Protein AF-A0A9E4V515-F1 (afdb_monomer)

Solvent-accessible surface area (backbone atoms only — not comparable to full-atom values): 7462 Å² total; per-residue (Å²): 113,72,66,50,52,76,71,51,56,62,68,95,37,68,67,59,56,49,51,56,49,46,57,47,31,46,36,48,41,35,32,52,43,21,51,33,40,77,73,71,65,52,48,60,69,57,38,18,48,48,28,29,75,64,35,71,38,58,67,71,65,15,39,52,56,26,57,45,36,78,79,39,61,68,58,19,46,66,40,54,51,49,49,30,52,54,46,51,52,50,54,46,38,63,75,43,48,93,73,50,48,74,65,59,53,49,54,59,60,54,73,68,64,84,66,65,69,71,64,47,38,67,74,73,34,96,78,47,76,92,62,60,111

Radius of gyration: 17.46 Å; Cα contacts (8 Å, |Δi|>4): 119; chains: 1; bounding box: 44×22×43 Å

Foldseek 3Di:
DVVCVVVVNCPVPVVVVVVVVLVVQLLVLLLVLLCCVVPVVDDLVNSLVSCCVRSVDDSVVSSVSSVCSNPCSVSNCVVVVVVLLVVLLVQLCVQCPPNDDPVVSVVLVPVVPDDDSLVVQVVRDPCSDDDSD

Mean predicted aligned error: 3.04 Å

Structure (mmCIF, N/CA/C/O backbone):
data_AF-A0A9E4V515-F1
#
_entry.id   AF-A0A9E4V515-F1
#
loop_
_atom_site.group_PDB
_atom_site.id
_atom_site.type_symbol
_atom_site.label_atom_id
_atom_site.label_alt_id
_atom_site.label_comp_id
_atom_site.label_asym_id
_atom_site.label_entity_id
_atom_site.label_seq_id
_atom_site.pdbx_PDB_ins_code
_atom_site.Cartn_x
_atom_site.Cartn_y
_atom_site.Cartn_z
_atom_site.occupancy
_atom_site.B_iso_or_equiv
_atom_site.auth_seq_id
_atom_site.auth_comp_id
_atom_site.auth_asym_id
_atom_site.auth_atom_id
_atom_site.pdbx_PDB_model_num
ATOM 1 N N . GLU A 1 1 ? 0.792 -4.630 8.228 1.00 93.75 1 GLU A N 1
ATOM 2 C CA . GLU A 1 1 ? 2.042 -3.908 8.564 1.00 93.75 1 GLU A CA 1
ATOM 3 C C . GLU A 1 1 ? 1.790 -2.584 9.269 1.00 93.75 1 GLU A C 1
ATOM 5 O O . GLU A 1 1 ? 1.996 -2.545 10.468 1.00 93.75 1 GLU A O 1
ATOM 10 N N . GLN A 1 2 ? 1.302 -1.539 8.585 1.00 95.69 2 GLN A N 1
ATOM 11 C CA . GLN A 1 2 ? 1.184 -0.187 9.163 1.00 95.69 2 GLN A CA 1
ATOM 12 C C . GLN A 1 2 ? 0.447 -0.138 10.515 1.00 95.69 2 GLN A C 1
ATOM 14 O O . GLN A 1 2 ? 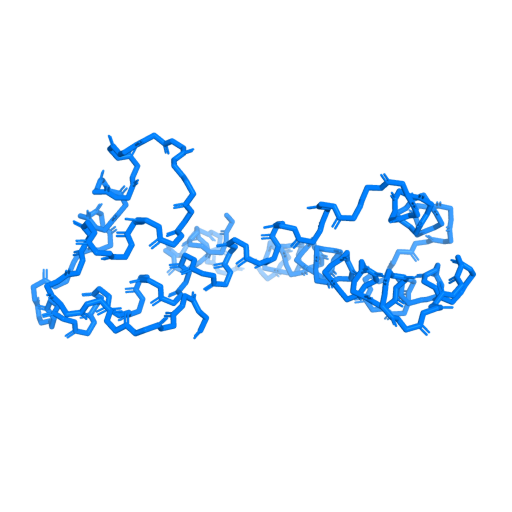0.955 0.471 11.448 1.00 95.69 2 GLN A O 1
ATOM 19 N N . MET A 1 3 ? -0.692 -0.833 10.649 1.00 96.56 3 MET A N 1
ATOM 20 C CA . MET A 1 3 ? -1.449 -0.886 11.909 1.00 96.56 3 MET A CA 1
ATOM 21 C C . MET A 1 3 ? -0.599 -1.364 13.094 1.00 96.56 3 MET A C 1
ATOM 23 O O . MET A 1 3 ? -0.710 -0.797 14.171 1.00 96.56 3 MET A O 1
ATOM 27 N N . MET A 1 4 ? 0.299 -2.336 12.894 1.00 96.50 4 MET A N 1
ATOM 28 C CA . MET A 1 4 ? 1.148 -2.844 13.977 1.00 96.50 4 MET A CA 1
ATOM 29 C C . MET A 1 4 ? 1.993 -1.715 14.576 1.00 96.50 4 MET A C 1
ATOM 31 O O . MET A 1 4 ? 2.024 -1.543 15.795 1.00 96.50 4 MET A O 1
ATOM 35 N N . LEU A 1 5 ? 2.620 -0.908 13.714 1.00 94.81 5 LEU A N 1
ATOM 36 C CA . LEU A 1 5 ? 3.429 0.237 14.133 1.00 94.81 5 LEU A CA 1
ATOM 37 C C . LEU A 1 5 ? 2.573 1.319 14.808 1.00 94.81 5 LEU A C 1
ATOM 39 O O . LEU A 1 5 ? 2.983 1.875 15.823 1.00 94.81 5 LEU A O 1
ATOM 43 N N . GLU A 1 6 ? 1.362 1.576 14.297 1.00 94.06 6 GLU A N 1
ATOM 44 C CA . GLU A 1 6 ? 0.396 2.499 14.920 1.00 94.06 6 GLU A CA 1
ATOM 45 C C . GLU A 1 6 ? -0.019 2.035 16.329 1.00 94.06 6 GLU A C 1
ATOM 47 O O . GLU A 1 6 ? -0.243 2.859 17.212 1.00 94.06 6 GLU A O 1
ATOM 52 N N . THR A 1 7 ? -0.065 0.721 16.568 1.00 94.38 7 THR A N 1
ATOM 53 C CA . THR A 1 7 ? -0.344 0.115 17.881 1.00 94.38 7 THR A CA 1
ATOM 54 C C . THR A 1 7 ? 0.909 -0.092 18.737 1.00 94.38 7 THR A C 1
ATOM 56 O O . THR A 1 7 ? 0.910 -0.941 19.626 1.00 94.38 7 THR A O 1
ATOM 59 N N . LYS A 1 8 ? 1.978 0.677 18.484 1.00 93.44 8 LYS A N 1
ATOM 60 C CA . LYS A 1 8 ? 3.241 0.670 19.249 1.00 93.44 8 LYS A CA 1
ATOM 61 C C . LYS A 1 8 ? 4.055 -0.624 19.163 1.00 93.44 8 LYS A C 1
ATOM 63 O O . LYS A 1 8 ? 5.000 -0.817 19.930 1.00 93.44 8 LYS A O 1
ATOM 68 N N . TYR A 1 9 ? 3.753 -1.508 18.213 1.00 95.19 9 TYR A N 1
ATOM 69 C CA . TYR A 1 9 ? 4.632 -2.640 17.943 1.00 95.19 9 TYR A CA 1
ATOM 70 C C . TYR A 1 9 ? 5.991 -2.119 17.458 1.00 95.19 9 TYR A C 1
ATOM 72 O O . TYR A 1 9 ? 6.072 -1.441 16.435 1.00 95.19 9 TYR A O 1
ATOM 80 N N . GLY A 1 10 ? 7.055 -2.421 18.205 1.00 91.31 10 GLY A N 1
ATOM 81 C CA . GLY A 1 10 ? 8.396 -1.897 17.934 1.00 91.31 10 GLY A CA 1
ATOM 82 C C . GLY A 1 10 ? 8.595 -0.424 18.309 1.00 91.31 10 GLY A C 1
ATOM 83 O O . GLY A 1 10 ? 9.461 0.233 17.731 1.00 91.31 10 GLY A O 1
ATOM 84 N N . GLU A 1 11 ? 7.825 0.105 19.268 1.00 94.50 11 GLU A N 1
ATOM 85 C CA . GLU A 1 11 ? 8.080 1.420 19.877 1.00 94.50 11 GLU A CA 1
ATOM 86 C C . GLU A 1 11 ? 9.551 1.521 20.332 1.00 94.50 11 GLU A C 1
ATOM 88 O O . GLU A 1 11 ? 10.108 0.593 20.920 1.00 94.50 11 GLU A O 1
ATOM 93 N N . GLY A 1 12 ? 10.218 2.623 19.975 1.00 94.50 12 GLY A N 1
ATOM 94 C CA . GLY A 1 12 ? 11.652 2.818 20.222 1.00 94.50 12 GLY A CA 1
ATOM 95 C C . GLY A 1 12 ? 12.605 2.089 19.258 1.00 94.50 12 GLY A C 1
ATOM 96 O O . GLY A 1 12 ? 13.817 2.210 19.416 1.00 94.50 12 GLY A O 1
ATOM 97 N N . GLN A 1 13 ? 12.106 1.370 18.243 1.00 95.88 13 GLN A N 1
ATOM 98 C CA . GLN A 1 13 ? 12.931 0.648 17.262 1.00 95.88 13 GLN A CA 1
ATOM 99 C C . GLN A 1 13 ? 12.869 1.304 15.868 1.00 95.88 13 GLN A C 1
ATOM 101 O O . GLN A 1 13 ? 12.161 0.820 14.981 1.00 95.88 13 GLN A O 1
ATOM 106 N N . PRO 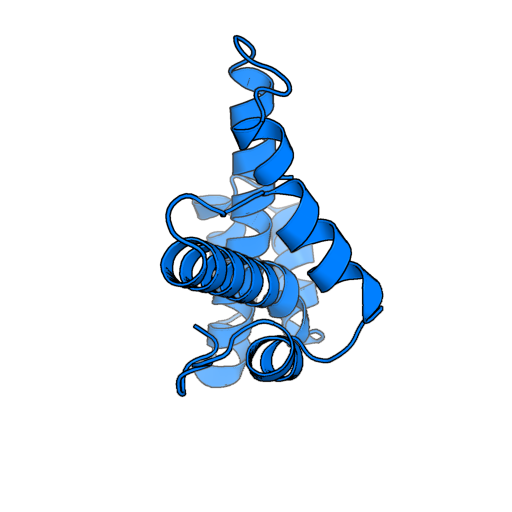A 1 14 ? 13.644 2.376 15.604 1.00 95.12 14 PRO A N 1
ATOM 107 C CA . PRO A 1 14 ? 13.591 3.100 14.328 1.00 95.12 14 PRO A CA 1
ATOM 108 C C . PRO A 1 14 ? 13.948 2.226 13.117 1.00 95.12 14 PRO A C 1
ATOM 110 O O . PRO A 1 14 ? 13.448 2.461 12.021 1.00 95.12 14 PRO A O 1
ATOM 113 N N . LYS A 1 15 ? 14.762 1.179 13.312 1.00 96.56 15 LYS A N 1
ATOM 114 C CA . LYS A 1 15 ? 15.088 0.209 12.256 1.00 96.56 15 LYS A CA 1
ATOM 115 C C . LYS A 1 15 ? 13.850 -0.532 11.752 1.00 96.56 15 LYS A C 1
ATOM 117 O O . LYS A 1 15 ? 13.743 -0.757 10.555 1.00 96.56 15 LYS A O 1
ATOM 122 N N . LEU A 1 16 ? 12.906 -0.875 12.633 1.00 96.00 16 LEU A N 1
ATOM 123 C CA . LEU A 1 16 ? 11.685 -1.573 12.229 1.00 96.00 16 LEU A CA 1
ATOM 124 C C . LEU A 1 16 ? 10.783 -0.669 11.382 1.00 96.00 16 LEU A C 1
ATOM 126 O O . LEU A 1 16 ? 10.272 -1.108 10.353 1.00 96.00 16 LEU A O 1
ATOM 130 N N . LEU A 1 17 ? 10.631 0.597 11.788 1.00 95.06 17 LEU A N 1
ATOM 131 C CA . LEU A 1 17 ? 9.914 1.601 11.002 1.00 95.06 17 LEU A CA 1
ATOM 132 C C . LEU A 1 17 ? 10.564 1.776 9.627 1.00 95.06 17 LEU A C 1
ATOM 134 O O . LEU A 1 17 ? 9.873 1.705 8.615 1.00 95.06 17 LEU A O 1
ATOM 138 N N . LEU A 1 18 ? 11.889 1.946 9.584 1.00 96.19 18 LEU A N 1
ATOM 139 C CA . LEU A 1 18 ? 12.628 2.099 8.333 1.00 96.19 18 LEU A CA 1
ATOM 140 C C . LEU A 1 18 ? 12.411 0.903 7.396 1.00 96.19 18 LEU A C 1
ATOM 142 O O . LEU A 1 18 ? 12.072 1.103 6.234 1.00 96.19 18 LEU A O 1
ATOM 146 N N . THR A 1 19 ? 12.536 -0.327 7.898 1.00 96.25 19 THR A N 1
ATOM 147 C CA . THR A 1 19 ? 12.298 -1.537 7.098 1.00 96.25 19 THR A CA 1
ATOM 148 C C . THR A 1 19 ? 10.867 -1.591 6.566 1.00 96.25 19 THR A C 1
ATOM 150 O O . THR A 1 19 ? 10.659 -1.851 5.384 1.00 96.25 19 THR A O 1
ATOM 153 N N . GLN A 1 20 ? 9.865 -1.298 7.401 1.00 96.94 20 GLN A N 1
ATOM 154 C CA . GLN A 1 20 ? 8.467 -1.291 6.964 1.00 96.94 20 GLN A CA 1
ATOM 155 C C . GLN A 1 20 ? 8.218 -0.250 5.860 1.00 96.94 20 GLN A C 1
ATOM 157 O O . GLN A 1 20 ? 7.483 -0.530 4.907 1.00 96.94 20 GLN A O 1
ATOM 162 N N . LEU A 1 21 ? 8.829 0.934 5.973 1.00 96.81 21 LEU A N 1
ATOM 163 C CA . LEU A 1 21 ? 8.727 1.996 4.972 1.00 96.81 21 LEU A CA 1
ATOM 164 C C . LEU A 1 21 ? 9.426 1.618 3.661 1.00 96.81 21 LEU A C 1
ATOM 166 O O . LEU A 1 21 ? 8.830 1.813 2.603 1.00 96.81 21 LEU A O 1
ATOM 170 N N . LEU A 1 22 ? 10.622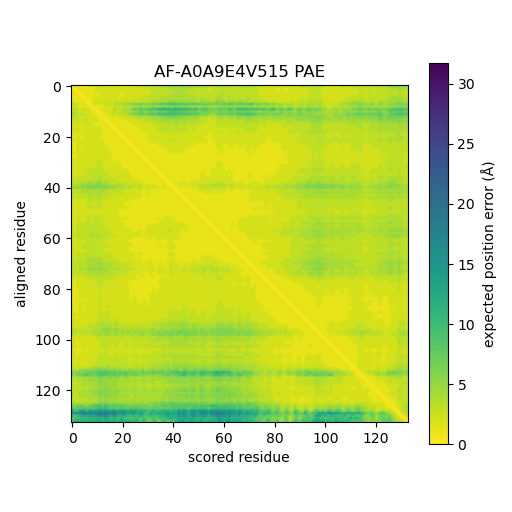 1.021 3.714 1.00 97.38 22 LEU A N 1
ATOM 171 C CA .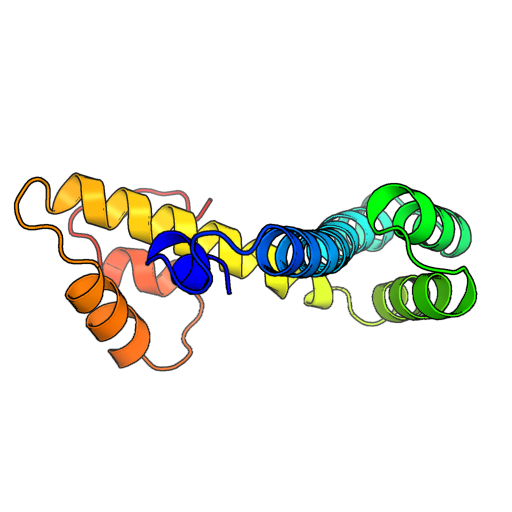 LEU A 1 22 ? 11.325 0.519 2.525 1.00 97.38 22 LEU A CA 1
ATOM 172 C C . LEU A 1 22 ? 10.472 -0.495 1.758 1.00 97.38 22 LEU A C 1
ATOM 174 O O . LEU A 1 22 ? 10.252 -0.346 0.558 1.00 97.38 22 LEU A O 1
ATOM 178 N N . GLU A 1 23 ? 9.878 -1.459 2.459 1.00 97.44 23 GLU A N 1
ATOM 179 C CA . GLU A 1 23 ? 8.962 -2.411 1.831 1.00 97.44 23 GLU A CA 1
ATOM 180 C C . GLU A 1 23 ? 7.732 -1.701 1.237 1.00 97.44 23 GLU A C 1
ATOM 182 O O . GLU A 1 23 ? 7.171 -2.119 0.222 1.00 97.44 23 GLU A O 1
ATOM 187 N N . ALA A 1 24 ? 7.223 -0.647 1.891 1.00 98.12 24 ALA A N 1
ATOM 188 C CA . ALA A 1 24 ? 6.060 0.098 1.401 1.00 98.12 24 ALA A CA 1
ATOM 189 C C . ALA A 1 24 ? 6.379 0.855 0.104 1.00 98.12 24 ALA A C 1
ATOM 191 O O . ALA A 1 24 ? 5.533 0.891 -0.791 1.00 98.12 24 ALA A O 1
ATOM 192 N N . LEU A 1 25 ? 7.600 1.379 -0.030 1.00 98.56 25 LEU A N 1
ATOM 193 C CA . LEU A 1 25 ? 8.072 2.030 -1.252 1.00 98.56 25 LEU A CA 1
ATOM 194 C C . LEU A 1 25 ? 8.071 1.077 -2.448 1.00 98.56 25 LEU A C 1
ATOM 196 O O . LEU A 1 25 ? 7.607 1.472 -3.514 1.00 98.56 25 LEU A O 1
ATOM 200 N N . VAL A 1 26 ? 8.466 -0.189 -2.273 1.00 98.50 26 VAL A N 1
ATOM 201 C CA . VAL A 1 26 ? 8.388 -1.197 -3.350 1.00 98.50 26 VAL A CA 1
ATOM 202 C C . VAL A 1 26 ? 6.952 -1.325 -3.872 1.00 98.50 26 VAL A C 1
ATOM 204 O O . VAL A 1 26 ? 6.708 -1.284 -5.075 1.00 98.50 26 VAL A O 1
ATOM 207 N N . ARG A 1 27 ? 5.966 -1.425 -2.974 1.00 98.62 27 ARG A N 1
ATOM 208 C CA . ARG A 1 27 ? 4.545 -1.560 -3.352 1.00 98.62 27 ARG A CA 1
ATOM 209 C C . ARG A 1 27 ? 3.985 -0.287 -3.984 1.00 98.62 27 ARG A C 1
ATOM 211 O O . ARG A 1 27 ? 3.221 -0.376 -4.940 1.00 98.62 27 ARG A O 1
ATOM 218 N N . ASN A 1 28 ? 4.420 0.881 -3.519 1.00 98.69 28 ASN A N 1
ATOM 219 C CA . ASN A 1 28 ? 4.087 2.153 -4.157 1.00 98.69 28 ASN A CA 1
ATOM 220 C C . ASN A 1 28 ? 4.698 2.259 -5.561 1.00 98.69 28 ASN A C 1
ATOM 222 O O . ASN A 1 28 ? 4.030 2.731 -6.477 1.00 98.69 28 ASN A O 1
ATOM 226 N N . CYS A 1 29 ? 5.917 1.757 -5.765 1.00 98.75 29 CYS A N 1
ATOM 227 C CA . CYS A 1 29 ? 6.522 1.701 -7.092 1.00 98.75 29 CYS A CA 1
ATOM 228 C C . CYS A 1 29 ? 5.752 0.771 -8.031 1.00 98.75 29 CYS A C 1
ATOM 230 O O . CYS A 1 29 ? 5.485 1.164 -9.162 1.00 98.75 29 CYS A O 1
ATOM 232 N N . ARG A 1 30 ? 5.302 -0.401 -7.555 1.00 98.75 30 ARG A N 1
ATOM 233 C CA . ARG A 1 30 ? 4.399 -1.281 -8.325 1.00 98.75 30 ARG A CA 1
ATOM 234 C C . ARG A 1 30 ? 3.117 -0.560 -8.735 1.00 98.75 30 ARG A C 1
ATOM 236 O O . ARG A 1 30 ? 2.693 -0.682 -9.876 1.00 98.75 30 ARG A O 1
ATOM 243 N N . TYR A 1 31 ? 2.524 0.213 -7.824 1.00 98.56 31 TYR A N 1
ATOM 244 C CA . TYR A 1 31 ? 1.320 0.991 -8.113 1.00 98.56 31 TYR A CA 1
ATOM 245 C C . TYR A 1 31 ? 1.531 1.983 -9.260 1.00 98.56 31 TYR A C 1
ATOM 247 O O . TYR A 1 31 ? 0.772 1.965 -10.225 1.00 98.56 31 TYR A O 1
ATOM 255 N N . MET A 1 32 ? 2.594 2.789 -9.189 1.00 98.62 32 MET A N 1
ATOM 256 C CA . MET A 1 32 ? 2.897 3.785 -10.221 1.00 98.62 32 MET A CA 1
ATOM 257 C C . MET A 1 32 ? 3.318 3.145 -11.547 1.00 98.62 32 MET A C 1
ATOM 259 O O . MET A 1 32 ? 2.776 3.491 -12.593 1.00 98.62 32 MET A O 1
ATOM 263 N N . CYS A 1 33 ? 4.240 2.177 -11.505 1.00 98.56 33 CYS A N 1
ATOM 264 C CA . CYS A 1 33 ? 4.734 1.500 -12.703 1.00 98.56 33 CYS A CA 1
ATOM 265 C C . CYS A 1 33 ? 3.615 0.754 -13.432 1.00 98.56 33 CYS A C 1
ATOM 267 O O . CYS A 1 33 ? 3.587 0.795 -14.655 1.00 98.56 33 CYS A O 1
ATOM 269 N N . SER A 1 34 ? 2.667 0.133 -12.716 1.00 98.44 34 SER A N 1
ATOM 270 C CA . SER A 1 34 ? 1.518 -0.502 -13.369 1.00 98.44 34 SER A CA 1
ATOM 271 C C . SER A 1 34 ? 0.718 0.486 -14.203 1.00 98.44 34 SER A C 1
ATOM 273 O O . SER A 1 34 ? 0.474 0.255 -15.383 1.00 98.44 34 SER A O 1
ATOM 275 N N . LEU A 1 35 ? 0.331 1.609 -13.593 1.00 98.25 35 LEU A N 1
ATOM 276 C CA . LEU A 1 35 ? -0.470 2.620 -14.271 1.00 98.25 35 LEU A CA 1
ATOM 277 C C . LEU A 1 35 ? 0.291 3.150 -15.486 1.00 98.25 35 LEU A C 1
ATOM 279 O O . LEU A 1 35 ? -0.200 3.070 -16.604 1.00 98.25 35 LEU A O 1
ATOM 283 N N . TRP A 1 36 ? 1.532 3.589 -15.298 1.00 98.56 36 TRP A N 1
ATOM 284 C CA . TRP A 1 36 ? 2.287 4.205 -16.381 1.00 98.56 36 TRP A CA 1
ATOM 285 C C . TRP A 1 36 ? 2.675 3.244 -17.504 1.00 98.56 36 TRP A C 1
ATOM 287 O O . TRP A 1 36 ? 2.656 3.653 -18.661 1.00 98.56 36 TRP A O 1
ATOM 297 N N . MET A 1 37 ? 2.989 1.976 -17.222 1.00 98.31 37 MET A N 1
ATOM 298 C CA . MET A 1 37 ? 3.257 0.997 -18.286 1.00 98.31 37 MET A CA 1
ATOM 299 C C . MET A 1 37 ? 2.014 0.744 -19.138 1.00 98.31 37 MET A C 1
ATOM 301 O O . MET A 1 37 ? 2.110 0.660 -20.360 1.00 98.31 37 MET A O 1
ATOM 305 N N . HIS A 1 38 ? 0.851 0.623 -18.492 1.00 98.00 38 HIS A N 1
ATOM 306 C CA . HIS A 1 38 ? -0.382 0.180 -19.145 1.00 98.00 38 HIS A CA 1
ATOM 307 C C . HIS A 1 38 ? -1.279 1.324 -19.631 1.00 98.00 38 HIS A C 1
ATOM 309 O O . HIS A 1 38 ? -2.242 1.058 -20.349 1.00 98.00 38 HIS A O 1
ATOM 315 N N . THR A 1 39 ? -0.978 2.583 -19.289 1.00 98.06 39 THR A N 1
ATOM 316 C CA . THR A 1 39 ? -1.734 3.758 -19.767 1.00 98.06 39 THR A CA 1
ATOM 317 C C . THR A 1 39 ? -0.874 4.832 -20.429 1.00 98.06 39 THR A C 1
ATOM 319 O O . THR A 1 39 ? -1.365 5.497 -21.334 1.00 98.06 39 THR A O 1
ATOM 322 N N . GLU A 1 40 ? 0.396 4.984 -20.036 1.00 97.56 40 GLU A N 1
ATOM 323 C CA . GLU A 1 40 ? 1.279 6.072 -20.504 1.00 97.56 40 GLU A CA 1
ATOM 324 C C . GLU A 1 40 ? 2.497 5.578 -21.309 1.00 97.56 40 GLU A C 1
ATOM 326 O O . GLU A 1 40 ? 3.341 6.374 -21.712 1.00 97.56 40 GLU A O 1
ATOM 331 N N . GLY A 1 41 ? 2.618 4.269 -21.552 1.00 96.75 41 GLY A N 1
ATOM 332 C CA . GLY A 1 41 ? 3.694 3.695 -22.366 1.00 96.75 41 GLY A CA 1
ATOM 333 C C . GLY A 1 41 ? 5.079 3.671 -21.709 1.00 96.75 41 GLY A C 1
ATOM 334 O O . GLY A 1 41 ? 6.073 3.586 -22.429 1.00 96.75 41 GLY A O 1
ATOM 335 N N . MET A 1 42 ? 5.165 3.721 -20.373 1.00 98.38 42 MET A N 1
ATOM 336 C CA . MET A 1 42 ? 6.441 3.595 -19.651 1.00 98.38 42 MET A CA 1
ATOM 337 C C . MET A 1 42 ? 7.191 2.319 -20.058 1.00 98.38 42 MET A C 1
ATOM 339 O O . MET A 1 42 ? 6.655 1.209 -19.981 1.00 98.38 42 MET A O 1
ATOM 343 N N . ALA A 1 43 ? 8.459 2.467 -20.437 1.00 98.56 43 ALA A N 1
ATOM 344 C CA . ALA A 1 43 ? 9.304 1.354 -20.845 1.00 98.56 43 ALA A CA 1
ATOM 345 C C . ALA A 1 43 ? 9.866 0.575 -19.641 1.00 98.56 43 ALA A C 1
ATOM 347 O O . ALA A 1 43 ? 10.034 1.092 -18.534 1.00 98.56 43 ALA A O 1
ATOM 348 N N . LEU A 1 44 ? 10.244 -0.685 -19.875 1.00 98.56 44 LEU A N 1
ATOM 349 C CA . LEU A 1 44 ? 10.815 -1.566 -18.850 1.00 98.56 44 LEU A CA 1
ATOM 350 C C . LEU A 1 44 ? 12.043 -0.960 -18.147 1.00 98.56 44 LEU A C 1
ATOM 352 O O . LEU A 1 44 ? 12.197 -1.088 -16.930 1.00 98.56 44 LEU A O 1
ATOM 356 N N . ASP A 1 45 ? 12.931 -0.323 -18.908 1.00 98.69 45 ASP A N 1
ATOM 357 C CA . ASP A 1 45 ? 14.164 0.252 -18.368 1.00 98.69 45 ASP A CA 1
ATOM 358 C C . ASP A 1 45 ? 13.886 1.519 -17.543 1.00 98.69 45 ASP A C 1
ATOM 360 O O . ASP A 1 45 ? 14.567 1.762 -16.547 1.00 98.69 45 ASP A O 1
ATOM 364 N N . GLU A 1 46 ? 12.851 2.289 -17.891 1.00 98.75 46 GLU A N 1
ATOM 365 C CA . GLU A 1 46 ? 12.392 3.442 -17.105 1.00 98.75 46 GLU A CA 1
ATOM 366 C C . GLU A 1 46 ? 11.805 2.990 -15.771 1.00 98.75 46 GLU A C 1
ATOM 368 O O . GLU A 1 46 ? 12.187 3.501 -14.722 1.00 98.75 46 GLU A O 1
ATOM 373 N N . ALA A 1 47 ? 10.954 1.964 -15.786 1.00 98.75 47 ALA A N 1
ATOM 374 C CA . ALA A 1 47 ? 10.430 1.383 -14.559 1.00 98.75 47 ALA A CA 1
ATOM 375 C C . ALA A 1 47 ? 11.528 0.751 -13.694 1.00 98.75 47 ALA A C 1
ATOM 377 O O . ALA A 1 47 ? 11.505 0.884 -12.473 1.00 98.75 47 ALA A O 1
ATOM 378 N N . THR A 1 48 ? 12.523 0.102 -14.310 1.00 98.88 48 THR A N 1
ATOM 379 C CA . THR A 1 48 ? 13.689 -0.432 -13.587 1.00 98.88 48 THR A CA 1
ATOM 380 C C . THR A 1 48 ? 14.400 0.689 -12.825 1.00 98.88 48 THR A C 1
ATOM 382 O O . THR A 1 48 ? 14.617 0.559 -11.619 1.00 98.88 48 THR A O 1
ATOM 385 N N . LYS A 1 49 ? 14.689 1.816 -13.492 1.00 98.88 49 LYS A N 1
ATOM 386 C CA . LYS A 1 49 ? 15.267 3.007 -12.847 1.00 98.88 49 LYS A CA 1
ATOM 387 C C . LYS A 1 49 ? 14.351 3.563 -11.760 1.00 98.88 49 LYS A C 1
ATOM 389 O O . LYS A 1 49 ? 14.825 3.849 -10.665 1.00 98.88 49 LYS A O 1
ATOM 394 N N . PHE A 1 50 ? 13.044 3.617 -12.012 1.00 98.81 50 PHE A N 1
ATOM 395 C CA . PHE A 1 50 ? 12.065 4.098 -11.041 1.00 98.81 50 PHE A CA 1
ATOM 396 C C . PHE A 1 50 ? 12.112 3.302 -9.728 1.00 98.81 50 PHE A C 1
ATOM 398 O O . PHE A 1 50 ? 12.158 3.903 -8.654 1.00 98.81 50 PHE A O 1
ATOM 405 N N . PHE A 1 51 ? 12.178 1.966 -9.790 1.00 98.81 51 PHE A N 1
ATOM 406 C CA . PHE A 1 51 ? 12.352 1.116 -8.603 1.00 98.81 51 PHE A CA 1
ATOM 407 C C . PHE A 1 51 ? 13.699 1.343 -7.900 1.00 98.81 51 PHE A C 1
ATOM 409 O O . PHE A 1 51 ? 13.748 1.357 -6.669 1.00 98.81 51 PHE A O 1
ATOM 416 N N . MET A 1 52 ? 14.791 1.529 -8.645 1.00 98.81 52 MET A N 1
ATOM 417 C CA . MET A 1 52 ? 16.106 1.802 -8.049 1.00 98.81 52 MET A CA 1
ATOM 418 C C . MET A 1 52 ? 16.118 3.135 -7.293 1.00 98.81 52 MET A C 1
ATOM 420 O O . MET A 1 52 ? 16.593 3.198 -6.161 1.00 98.81 52 MET A O 1
ATOM 424 N N . GLU A 1 53 ? 15.558 4.184 -7.892 1.00 98.69 53 GLU A N 1
ATOM 425 C CA . GLU A 1 53 ? 15.559 5.543 -7.344 1.00 98.69 53 GLU A CA 1
ATOM 426 C C . GLU A 1 53 ? 14.574 5.714 -6.181 1.00 98.69 53 GLU A C 1
ATOM 428 O O . GLU A 1 53 ? 14.887 6.395 -5.206 1.00 98.69 53 GLU A O 1
ATOM 433 N N . ASN A 1 54 ? 13.397 5.081 -6.258 1.00 98.56 54 ASN A N 1
ATOM 434 C CA . ASN A 1 54 ? 12.297 5.331 -5.318 1.00 98.56 54 ASN A CA 1
ATOM 435 C C . ASN A 1 54 ? 12.090 4.215 -4.288 1.00 98.56 54 ASN A C 1
ATOM 437 O O . ASN A 1 54 ? 11.494 4.465 -3.243 1.00 98.56 54 ASN A O 1
ATOM 441 N N . ALA A 1 55 ? 12.572 2.997 -4.551 1.00 98.06 55 ALA A N 1
ATOM 442 C CA . ALA A 1 55 ? 12.534 1.883 -3.600 1.00 98.06 55 ALA A CA 1
ATOM 443 C C . ALA A 1 55 ? 13.932 1.418 -3.154 1.00 98.06 55 ALA A C 1
ATOM 445 O O . ALA A 1 55 ? 14.035 0.436 -2.419 1.00 98.06 55 ALA A O 1
ATOM 446 N N . TYR A 1 56 ? 14.997 2.119 -3.565 1.00 98.12 56 TYR A N 1
ATOM 447 C CA . TYR A 1 56 ? 16.391 1.852 -3.177 1.00 98.12 56 TYR A CA 1
ATOM 448 C C . TYR A 1 56 ? 16.847 0.411 -3.456 1.00 98.12 56 TYR A C 1
ATOM 450 O O . TYR A 1 56 ? 17.682 -0.153 -2.746 1.00 98.12 56 TYR A O 1
ATOM 458 N N . MET A 1 57 ? 16.276 -0.206 -4.491 1.00 98.44 57 MET A N 1
ATOM 459 C CA . MET A 1 57 ? 16.606 -1.565 -4.898 1.00 98.44 57 MET A CA 1
ATOM 460 C C . MET A 1 57 ? 17.878 -1.577 -5.748 1.00 98.44 57 MET A C 1
ATOM 462 O O . MET A 1 57 ? 18.119 -0.677 -6.550 1.00 98.44 57 MET A O 1
ATOM 466 N N . ALA A 1 58 ? 18.671 -2.642 -5.631 1.00 98.50 58 ALA A N 1
ATOM 467 C CA . ALA A 1 58 ? 19.712 -2.921 -6.615 1.00 98.50 58 ALA A CA 1
ATOM 468 C C . ALA A 1 58 ? 19.088 -3.219 -7.992 1.00 98.50 58 ALA A C 1
ATOM 470 O O . ALA A 1 58 ? 17.930 -3.629 -8.089 1.00 98.50 58 ALA A O 1
ATOM 471 N N . GLU A 1 59 ? 19.873 -3.073 -9.058 1.00 98.56 59 GLU A N 1
ATOM 472 C CA . GLU A 1 59 ? 19.388 -3.195 -10.438 1.00 98.56 59 GLU A CA 1
ATOM 473 C C . GLU A 1 59 ? 18.705 -4.539 -10.727 1.00 98.56 59 GLU A C 1
ATOM 475 O O . GLU A 1 59 ? 17.599 -4.572 -11.259 1.00 98.56 59 GLU A O 1
ATOM 480 N N . LEU A 1 60 ? 19.321 -5.661 -10.337 1.00 98.56 60 LEU A N 1
ATOM 481 C CA . LEU A 1 60 ? 18.769 -6.991 -10.609 1.00 98.56 60 LEU A CA 1
ATOM 482 C C . LEU A 1 60 ? 17.357 -7.190 -10.018 1.00 98.56 60 LEU A C 1
ATOM 484 O O . LEU A 1 60 ? 16.457 -7.580 -10.767 1.00 98.56 60 LEU A O 1
ATOM 488 N N . PRO A 1 61 ? 17.110 -6.961 -8.712 1.00 98.50 61 PRO A N 1
ATOM 489 C CA . PRO A 1 61 ? 15.762 -7.082 -8.168 1.00 98.50 61 PRO A CA 1
ATOM 490 C C . PRO A 1 61 ? 14.816 -5.977 -8.675 1.00 98.50 61 PRO A C 1
ATOM 492 O O . PRO A 1 61 ? 13.647 -6.277 -8.906 1.00 98.50 61 PRO A O 1
ATOM 495 N N . ALA A 1 62 ? 15.294 -4.753 -8.937 1.00 98.81 62 ALA A N 1
ATOM 496 C CA . ALA A 1 62 ? 14.476 -3.689 -9.535 1.00 98.81 62 ALA A CA 1
ATOM 497 C C . ALA A 1 62 ? 13.960 -4.080 -10.929 1.00 98.81 62 ALA A C 1
ATOM 499 O O . ALA A 1 62 ? 12.770 -3.958 -11.222 1.00 98.81 62 ALA A O 1
ATOM 500 N N . ARG A 1 63 ? 14.834 -4.646 -11.770 1.00 98.75 63 ARG A N 1
ATOM 501 C CA . ARG A 1 63 ? 14.472 -5.132 -13.104 1.00 98.75 63 ARG A CA 1
ATOM 502 C C . ARG A 1 63 ? 13.471 -6.276 -13.036 1.00 98.75 63 ARG A C 1
ATOM 504 O O . ARG A 1 63 ? 12.603 -6.366 -13.895 1.00 98.75 63 ARG A O 1
ATOM 511 N N . ARG A 1 64 ? 13.557 -7.147 -12.024 1.00 98.62 64 ARG A N 1
ATOM 512 C CA . ARG A 1 64 ? 12.565 -8.217 -11.813 1.00 98.62 64 ARG A CA 1
ATOM 513 C C . ARG A 1 64 ? 11.181 -7.663 -11.477 1.00 98.62 64 ARG A C 1
ATOM 515 O O . ARG A 1 64 ? 10.200 -8.164 -12.017 1.00 98.62 64 ARG A O 1
ATOM 522 N N . GLU A 1 65 ? 11.096 -6.636 -10.634 1.00 98.56 65 GLU A N 1
ATOM 523 C CA . GLU A 1 65 ? 9.826 -5.958 -10.335 1.00 98.56 65 GLU A CA 1
ATOM 524 C C . GLU A 1 65 ? 9.254 -5.246 -11.564 1.00 98.56 65 GLU A C 1
ATOM 526 O O . GLU A 1 65 ? 8.066 -5.379 -11.864 1.00 98.56 65 GLU A O 1
ATOM 531 N N . ALA A 1 66 ? 10.105 -4.549 -12.320 1.00 98.56 66 ALA A N 1
ATOM 532 C CA . ALA A 1 66 ? 9.709 -3.904 -13.566 1.00 98.56 66 ALA A CA 1
ATOM 533 C C . ALA A 1 66 ? 9.234 -4.933 -14.611 1.00 98.56 66 ALA A C 1
ATOM 535 O O . ALA A 1 66 ? 8.177 -4.757 -15.210 1.00 98.56 66 ALA A O 1
ATOM 536 N N . LEU A 1 67 ? 9.954 -6.051 -14.773 1.00 98.56 67 LEU A N 1
ATOM 537 C CA . LEU A 1 67 ? 9.564 -7.155 -15.658 1.00 98.56 67 LEU A CA 1
ATOM 538 C C . LEU A 1 67 ? 8.223 -7.760 -15.255 1.00 98.56 67 LEU A C 1
ATOM 540 O O . LEU A 1 67 ? 7.424 -8.073 -16.127 1.00 98.56 67 LEU A O 1
ATOM 544 N N . ARG A 1 68 ? 7.959 -7.915 -13.954 1.00 98.50 68 ARG A N 1
ATOM 545 C CA . ARG A 1 68 ? 6.652 -8.381 -13.483 1.00 98.50 68 ARG A CA 1
ATOM 546 C C . ARG A 1 68 ? 5.527 -7.450 -13.930 1.00 98.50 68 ARG A C 1
ATOM 548 O O . ARG A 1 68 ? 4.484 -7.928 -14.363 1.00 98.50 68 ARG A O 1
ATOM 555 N N . GLY A 1 69 ? 5.753 -6.140 -13.862 1.00 98.12 69 GLY A N 1
ATOM 556 C CA . GLY A 1 69 ? 4.763 -5.139 -14.251 1.00 98.12 69 GLY A CA 1
ATOM 557 C C . GLY A 1 69 ? 4.262 -5.259 -15.684 1.00 98.12 69 GLY A C 1
ATOM 558 O O . GLY A 1 69 ? 3.099 -4.960 -15.941 1.00 98.12 69 GLY A O 1
ATOM 559 N N . THR A 1 70 ? 5.089 -5.758 -16.606 1.00 97.88 70 THR A N 1
ATOM 560 C CA . THR A 1 70 ? 4.714 -5.857 -18.025 1.00 97.88 70 THR A CA 1
ATOM 561 C C . THR A 1 70 ? 3.637 -6.909 -18.292 1.00 97.88 70 THR A C 1
ATOM 563 O O . THR A 1 70 ? 2.888 -6.769 -19.255 1.00 97.88 70 THR A O 1
ATOM 566 N N . PHE A 1 71 ? 3.524 -7.939 -17.443 1.00 97.06 71 PHE A N 1
ATOM 567 C CA . PHE A 1 71 ? 2.543 -9.021 -17.599 1.00 97.06 71 PHE A CA 1
ATOM 568 C C . PHE A 1 71 ? 1.536 -9.134 -16.444 1.00 97.06 71 PHE A C 1
ATOM 570 O O . PHE A 1 71 ? 0.532 -9.828 -16.584 1.00 97.06 71 PHE A O 1
ATOM 577 N N . ASP A 1 72 ? 1.779 -8.473 -15.309 1.00 97.94 72 ASP A N 1
ATOM 578 C CA . ASP A 1 72 ? 0.885 -8.440 -14.146 1.00 97.94 72 ASP A CA 1
ATOM 579 C C . ASP A 1 72 ? 0.470 -6.991 -13.833 1.00 97.94 72 ASP A C 1
ATOM 581 O O . ASP A 1 72 ? 0.989 -6.393 -12.888 1.00 97.94 72 ASP A O 1
ATOM 585 N N . PRO A 1 73 ? -0.493 -6.404 -14.573 1.00 95.62 73 PRO A N 1
ATOM 586 C CA . PRO A 1 73 ? -1.030 -5.082 -14.237 1.00 95.62 73 PRO A CA 1
ATOM 587 C C . PRO A 1 73 ? -1.698 -5.059 -12.845 1.00 95.62 73 PRO A C 1
ATOM 589 O O . PRO A 1 73 ? -1.823 -4.010 -12.207 1.00 95.62 73 PRO A O 1
ATOM 592 N N . GLY A 1 74 ? -2.101 -6.222 -12.320 1.00 97.00 74 GLY A N 1
ATOM 593 C CA . GLY A 1 74 ? -2.771 -6.364 -11.029 1.00 97.00 74 GLY A CA 1
ATOM 594 C C . GLY A 1 74 ? -1.866 -6.135 -9.817 1.00 97.00 74 GLY A C 1
ATOM 595 O O . GLY A 1 74 ? -2.373 -5.910 -8.715 1.00 97.00 74 GLY A O 1
ATOM 596 N N . TYR A 1 75 ? -0.541 -6.117 -9.980 1.00 97.88 75 TYR A N 1
ATOM 597 C CA . TYR A 1 75 ? 0.392 -5.872 -8.873 1.00 97.88 75 TYR A CA 1
ATOM 598 C C . TYR A 1 75 ? 0.315 -4.456 -8.265 1.00 97.88 75 TYR A C 1
ATOM 600 O O . TYR A 1 75 ? 0.932 -4.205 -7.229 1.00 97.88 75 TYR A O 1
ATOM 608 N N . LEU A 1 76 ? -0.496 -3.546 -8.822 1.00 97.50 76 LEU A N 1
ATOM 609 C CA . LEU A 1 76 ? -0.852 -2.274 -8.177 1.00 97.50 76 LEU A CA 1
ATOM 610 C C . LEU A 1 76 ? -1.766 -2.462 -6.952 1.00 97.50 76 LEU A C 1
ATOM 612 O O . LEU A 1 76 ? -1.811 -1.611 -6.058 1.00 97.50 76 LEU A O 1
ATOM 616 N N . ASN A 1 77 ? -2.480 -3.593 -6.880 1.00 97.00 77 ASN A N 1
ATOM 617 C CA . ASN A 1 77 ? -3.548 -3.822 -5.906 1.00 97.00 77 ASN A CA 1
ATOM 618 C C . ASN A 1 77 ? -3.072 -3.817 -4.447 1.00 97.00 77 ASN A C 1
ATOM 620 O O . ASN A 1 77 ? -3.871 -3.526 -3.559 1.00 97.00 77 ASN A O 1
ATOM 624 N N . TYR A 1 78 ? -1.783 -4.070 -4.177 1.00 97.12 78 TYR A N 1
ATOM 625 C CA . TYR A 1 78 ? -1.232 -3.979 -2.818 1.00 97.12 78 TYR A CA 1
ATOM 626 C C . TYR A 1 78 ? -1.420 -2.579 -2.221 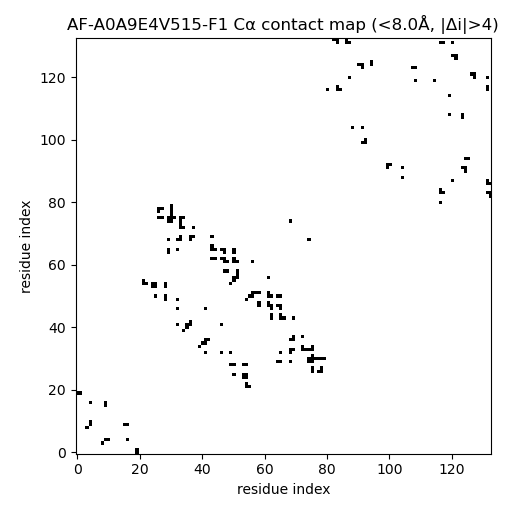1.00 97.12 78 TYR A C 1
ATOM 628 O O . TYR A 1 78 ? -1.907 -2.443 -1.097 1.00 97.12 78 TYR A O 1
ATOM 636 N N . THR A 1 79 ? -1.044 -1.537 -2.968 1.00 98.12 79 THR A N 1
ATOM 637 C CA . THR A 1 79 ? -1.164 -0.150 -2.501 1.00 98.12 79 THR A CA 1
ATOM 638 C C . THR A 1 79 ? -2.589 0.355 -2.659 1.00 98.12 79 THR A C 1
ATOM 640 O O . THR A 1 79 ? -3.103 0.953 -1.716 1.00 98.12 79 THR A O 1
ATOM 643 N N . LEU A 1 80 ? -3.262 0.052 -3.776 1.00 97.56 80 LEU A N 1
ATOM 644 C CA . LEU A 1 80 ? -4.661 0.444 -3.972 1.00 97.56 80 LEU A CA 1
ATOM 645 C C . LEU A 1 80 ? -5.549 -0.075 -2.833 1.00 97.56 80 LEU A C 1
ATOM 647 O O . LEU A 1 80 ? -6.230 0.702 -2.166 1.00 97.56 80 LEU A O 1
ATOM 651 N N . GLY A 1 81 ? -5.477 -1.377 -2.545 1.00 96.56 81 GLY A N 1
ATOM 652 C CA . GLY A 1 81 ? -6.279 -1.987 -1.493 1.00 96.56 81 GLY A CA 1
ATOM 653 C C . GLY A 1 81 ? -5.946 -1.444 -0.105 1.00 96.56 81 GLY A C 1
ATOM 654 O O . GLY A 1 81 ? -6.850 -1.181 0.689 1.00 96.56 81 GLY A O 1
ATOM 655 N N . LYS A 1 82 ? -4.662 -1.179 0.175 1.00 97.00 82 LYS A N 1
ATOM 656 C CA . LYS A 1 82 ? -4.247 -0.509 1.415 1.00 97.00 82 LYS A CA 1
ATOM 657 C C . LYS A 1 82 ? -4.894 0.872 1.551 1.00 97.00 82 LYS A C 1
ATOM 659 O O . LYS A 1 82 ? -5.429 1.170 2.616 1.00 97.00 82 LYS A O 1
ATOM 664 N N . LEU A 1 83 ? -4.844 1.706 0.510 1.00 97.31 83 LEU A N 1
ATOM 665 C CA . LEU A 1 83 ? -5.425 3.054 0.534 1.00 97.31 83 LEU A CA 1
ATOM 666 C C . LEU A 1 83 ? -6.939 3.005 0.767 1.00 97.31 83 LEU A C 1
ATOM 668 O O . LEU A 1 83 ? -7.446 3.728 1.622 1.00 97.31 83 LEU A O 1
ATOM 672 N N . MET A 1 84 ? -7.640 2.088 0.097 1.00 96.81 84 MET A N 1
ATOM 673 C CA . MET A 1 84 ? -9.082 1.895 0.276 1.00 96.81 84 MET A CA 1
ATOM 674 C C . MET A 1 84 ? -9.439 1.452 1.703 1.00 96.81 84 MET A C 1
ATOM 676 O O . MET A 1 84 ? -10.383 1.979 2.293 1.00 96.81 84 MET A O 1
ATOM 680 N N . ILE A 1 85 ? -8.672 0.526 2.295 1.00 97.06 85 ILE A N 1
ATOM 681 C CA . ILE A 1 85 ? -8.875 0.092 3.690 1.00 97.06 85 ILE A CA 1
ATOM 682 C C . ILE A 1 85 ? -8.599 1.242 4.664 1.00 97.06 85 ILE A C 1
ATOM 684 O O . ILE A 1 85 ? -9.360 1.432 5.611 1.00 97.06 85 ILE A O 1
ATOM 688 N N . LEU A 1 86 ? -7.536 2.024 4.444 1.00 96.94 86 LEU A N 1
ATOM 689 C CA . LEU A 1 86 ? -7.214 3.177 5.291 1.00 96.94 86 LEU A CA 1
ATOM 690 C C . LEU A 1 86 ? -8.306 4.246 5.231 1.00 96.94 86 LEU A C 1
ATOM 692 O O . LEU A 1 86 ? -8.704 4.754 6.279 1.00 96.94 86 LEU A O 1
ATOM 696 N N . LYS A 1 87 ? -8.826 4.542 4.034 1.00 96.75 87 LYS A N 1
ATOM 697 C CA . LYS A 1 87 ? -9.960 5.451 3.864 1.00 96.75 87 LYS A CA 1
ATOM 698 C C . LYS A 1 87 ? -11.202 4.928 4.582 1.00 96.75 87 LYS A C 1
ATOM 700 O O . LYS A 1 87 ? -11.806 5.653 5.363 1.00 96.75 87 LYS A O 1
ATOM 705 N N . LEU A 1 88 ? -11.560 3.662 4.360 1.00 96.88 88 LEU A N 1
ATOM 706 C CA . LEU A 1 88 ? -12.710 3.038 5.013 1.00 96.88 88 LEU A CA 1
ATOM 707 C C . LEU A 1 88 ? -12.582 3.074 6.543 1.00 96.88 88 LEU A C 1
ATOM 709 O O . LEU A 1 88 ? -13.548 3.411 7.219 1.00 96.88 88 LEU A O 1
ATOM 713 N N . ARG A 1 89 ? -11.392 2.800 7.092 1.00 97.38 89 ARG A N 1
ATOM 714 C CA . ARG A 1 89 ? -11.125 2.921 8.533 1.00 97.38 89 ARG A CA 1
ATOM 715 C C . ARG A 1 89 ? -11.344 4.344 9.035 1.00 97.38 89 ARG A C 1
ATOM 717 O O . ARG A 1 89 ? -11.912 4.526 10.108 1.00 97.38 89 ARG A O 1
ATOM 724 N N . GLU A 1 90 ? -10.883 5.338 8.282 1.00 96.75 90 GLU A N 1
ATOM 725 C CA . GLU A 1 90 ? -11.040 6.743 8.652 1.00 96.75 90 GLU A CA 1
ATOM 726 C C . GLU A 1 90 ? -12.504 7.181 8.642 1.00 96.75 90 GLU A C 1
ATOM 728 O O . GLU A 1 90 ? -12.967 7.817 9.588 1.00 96.75 90 GLU A O 1
ATOM 733 N N . ASP A 1 91 ? -13.246 6.802 7.607 1.00 96.50 91 ASP A N 1
ATOM 734 C CA . ASP A 1 91 ? -14.670 7.114 7.494 1.00 96.50 91 ASP A CA 1
ATOM 735 C C . ASP A 1 91 ? -15.478 6.397 8.585 1.00 96.50 91 ASP A C 1
ATOM 737 O O . ASP A 1 91 ? -16.331 7.004 9.232 1.00 96.50 91 ASP A O 1
ATOM 741 N N . PHE A 1 92 ? -15.135 5.138 8.876 1.00 96.81 92 PHE A N 1
ATOM 742 C CA . PHE A 1 92 ? -15.719 4.376 9.979 1.00 96.81 92 PHE A CA 1
ATOM 743 C C . PHE A 1 92 ? -15.451 5.053 11.325 1.00 96.81 92 PHE A C 1
ATOM 745 O O . PHE A 1 92 ? -16.362 5.223 12.132 1.00 96.81 92 PHE A O 1
ATOM 752 N N . ARG A 1 93 ? -14.212 5.500 11.560 1.00 97.38 93 ARG A N 1
ATOM 753 C CA . ARG A 1 93 ? -13.838 6.245 12.767 1.00 97.38 93 ARG A CA 1
ATOM 754 C C . ARG A 1 93 ? -14.640 7.534 12.917 1.00 97.38 93 ARG A C 1
ATOM 756 O O . ARG A 1 93 ? -15.128 7.806 14.012 1.00 97.38 93 ARG A O 1
ATOM 763 N N . LYS A 1 94 ? -14.803 8.303 11.838 1.00 96.69 94 LYS A N 1
ATOM 764 C CA . LYS A 1 94 ? -15.607 9.535 11.842 1.00 96.69 94 LYS A CA 1
ATOM 765 C C . LYS A 1 94 ? -17.074 9.263 12.164 1.00 96.69 94 LYS A C 1
ATOM 767 O O . LYS A 1 94 ? -17.645 9.984 12.974 1.00 96.69 94 LYS A O 1
ATOM 772 N N . GLU A 1 95 ? -17.667 8.227 11.574 1.00 96.25 95 GLU A N 1
ATOM 773 C CA . GLU A 1 95 ? -19.077 7.883 11.796 1.00 96.25 95 GLU A CA 1
ATOM 774 C C . GLU A 1 95 ? -19.345 7.387 13.228 1.00 96.25 95 GLU A C 1
ATOM 776 O O . GLU A 1 95 ? -20.378 7.715 13.811 1.00 96.25 95 GLU A O 1
ATOM 781 N N . GLN A 1 96 ? -18.417 6.620 13.812 1.00 96.56 96 GLN A N 1
ATOM 782 C CA . GLN A 1 96 ? -18.556 6.109 15.182 1.00 96.56 96 GLN A CA 1
ATOM 783 C C . GLN A 1 96 ? -18.219 7.158 16.257 1.00 96.56 96 GLN A C 1
ATOM 785 O O . GLN A 1 96 ? -18.661 7.029 17.400 1.00 96.56 96 GLN A O 1
ATOM 790 N N . GLY A 1 97 ? -17.438 8.191 15.925 1.00 97.44 97 GLY A N 1
ATOM 791 C CA . GLY A 1 97 ? -17.051 9.242 16.866 1.00 97.44 97 GLY A CA 1
ATOM 792 C C . GLY A 1 97 ? -16.365 8.676 18.113 1.00 97.44 97 GLY A C 1
ATOM 793 O O . GLY A 1 97 ? -15.414 7.900 18.019 1.00 97.44 97 GLY A O 1
ATOM 794 N N . SER A 1 98 ? -16.861 9.038 19.299 1.00 97.75 98 SER A N 1
ATOM 795 C CA . SER A 1 98 ? -16.329 8.552 20.581 1.00 97.75 98 SER A CA 1
ATOM 796 C C . SER A 1 98 ? -16.526 7.050 20.815 1.00 97.75 98 SER A C 1
ATOM 798 O O . SER A 1 98 ? -15.835 6.484 21.657 1.00 97.75 98 SER A O 1
ATOM 800 N N . ALA A 1 99 ? -17.426 6.396 20.072 1.00 97.50 99 ALA A N 1
ATOM 801 C CA . ALA A 1 99 ? -17.653 4.954 20.156 1.00 97.50 99 ALA A CA 1
ATOM 802 C C . ALA A 1 99 ? -16.683 4.134 19.282 1.00 97.50 99 ALA A C 1
ATOM 804 O O . ALA A 1 99 ? -16.768 2.906 19.254 1.00 97.50 99 ALA A O 1
ATOM 805 N N . TYR A 1 100 ? -15.770 4.783 18.549 1.00 98.06 100 TYR A N 1
ATOM 806 C CA . TYR A 1 100 ? -14.834 4.084 17.675 1.00 98.06 100 TYR A CA 1
ATOM 807 C C . TYR A 1 100 ? -13.933 3.108 18.443 1.00 98.06 100 TYR A C 1
ATOM 809 O O . TYR A 1 100 ? -13.282 3.456 19.427 1.00 98.06 100 TYR A O 1
ATOM 817 N N . SER A 1 101 ? -13.815 1.896 17.902 1.00 98.00 101 SER A N 1
ATOM 818 C CA . SER A 1 101 ? -12.858 0.886 18.335 1.00 98.00 101 SER A CA 1
ATOM 819 C C . SER A 1 101 ? -12.128 0.318 17.124 1.00 98.00 101 SER A C 1
ATOM 821 O O . SER A 1 101 ? -12.750 -0.157 16.173 1.00 98.00 101 SER A O 1
ATOM 823 N N . LEU A 1 102 ? -10.791 0.325 17.175 1.00 97.62 102 LEU A N 1
ATOM 824 C CA . LEU A 1 102 ? -9.962 -0.293 16.136 1.00 97.62 102 LEU A CA 1
ATOM 825 C C . LEU A 1 102 ? -10.231 -1.801 16.037 1.00 97.62 102 LEU A C 1
ATOM 827 O O . LEU A 1 102 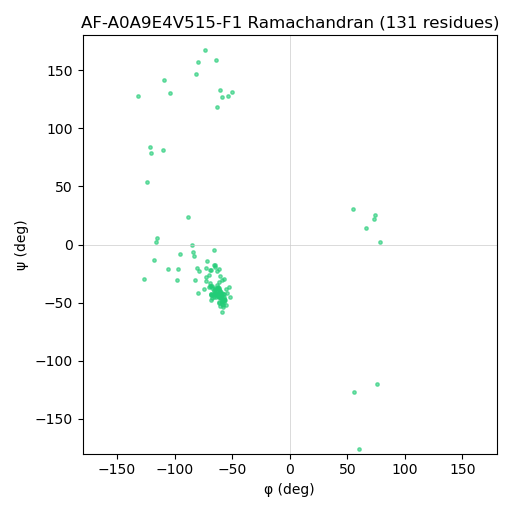? -10.271 -2.344 14.937 1.00 97.62 102 LEU A O 1
ATOM 831 N N . LYS A 1 103 ? -10.450 -2.467 17.178 1.00 97.94 103 LYS A N 1
ATOM 832 C CA . LYS A 1 103 ? -10.786 -3.894 17.213 1.00 97.94 103 LYS A CA 1
ATOM 833 C C . LYS A 1 103 ? -12.103 -4.160 16.483 1.00 97.94 103 LYS A C 1
ATOM 835 O O . LYS A 1 103 ? -12.134 -5.011 15.608 1.00 97.94 103 LYS A O 1
ATOM 840 N N . GLU A 1 104 ? -13.146 -3.389 16.790 1.00 97.88 104 GLU A N 1
ATOM 841 C CA . GLU A 1 104 ? -14.464 -3.543 16.157 1.00 97.88 104 GLU A CA 1
ATOM 842 C C . GLU A 1 104 ? -14.397 -3.325 14.641 1.00 97.88 104 GLU A C 1
ATOM 844 O O . GLU A 1 104 ? -14.978 -4.088 13.872 1.00 97.88 104 GLU A O 1
ATOM 849 N N . PHE A 1 105 ? -13.635 -2.319 14.195 1.00 97.94 105 PHE A N 1
ATOM 850 C CA . PHE A 1 105 ? -13.399 -2.107 12.769 1.00 97.94 105 PHE A CA 1
ATOM 851 C C . PHE A 1 105 ? -12.785 -3.351 12.107 1.00 97.94 105 PHE A C 1
ATOM 853 O O . PHE A 1 105 ? -13.267 -3.786 11.063 1.00 97.94 105 PHE A O 1
ATOM 860 N N . HIS A 1 106 ? -11.746 -3.936 12.712 1.00 97.69 106 HIS A N 1
ATOM 861 C CA . HIS A 1 106 ? -11.071 -5.117 12.167 1.00 97.69 106 HIS A CA 1
ATOM 862 C C . HIS A 1 106 ? -11.958 -6.368 12.203 1.00 97.69 106 HIS A C 1
ATOM 864 O O . HIS A 1 106 ? -11.997 -7.094 11.211 1.00 97.69 106 HIS A O 1
ATOM 870 N N . ASP A 1 107 ? -12.690 -6.597 13.295 1.00 98.06 107 ASP A N 1
ATOM 871 C CA . ASP A 1 107 ? -13.607 -7.733 13.431 1.00 98.06 107 ASP A CA 1
ATOM 872 C C . ASP A 1 107 ? -14.696 -7.685 12.353 1.00 98.06 107 ASP A C 1
ATOM 874 O O . ASP A 1 107 ? -14.938 -8.679 11.665 1.00 98.06 107 ASP A O 1
ATOM 878 N N . ARG A 1 108 ? -15.304 -6.509 12.138 1.00 96.56 108 ARG A N 1
ATOM 879 C CA . ARG A 1 108 ? -16.298 -6.316 11.076 1.00 96.56 108 ARG A CA 1
ATOM 880 C C . ARG A 1 108 ? -15.690 -6.422 9.689 1.00 96.56 108 ARG A C 1
ATOM 882 O O . ARG A 1 108 ? -16.294 -7.046 8.834 1.00 96.56 108 ARG A O 1
ATOM 889 N N . LEU A 1 109 ? -14.526 -5.825 9.437 1.00 96.69 109 LEU A N 1
ATOM 890 C CA . LEU A 1 109 ? -13.887 -5.884 8.120 1.00 96.69 109 LEU A CA 1
ATOM 891 C C . LEU A 1 109 ? -13.599 -7.336 7.706 1.00 96.69 109 LEU A C 1
ATOM 893 O O . LEU A 1 109 ? -13.867 -7.719 6.570 1.00 96.69 109 LEU A O 1
ATOM 897 N N . LEU A 1 110 ? -13.064 -8.136 8.633 1.00 96.94 110 LEU A N 1
ATOM 898 C CA . LEU A 1 110 ? -12.627 -9.508 8.373 1.00 96.94 110 LEU A CA 1
ATOM 899 C C . LEU A 1 110 ? -13.775 -10.525 8.375 1.00 96.94 110 LEU A C 1
ATOM 901 O O . LEU A 1 110 ? -13.628 -11.591 7.775 1.00 96.94 110 LEU A O 1
ATOM 905 N N . SER A 1 111 ? -14.923 -10.215 8.988 1.00 97.25 111 SER A N 1
ATOM 906 C CA . SER A 1 111 ? -16.077 -11.128 9.018 1.00 97.25 111 SER A CA 1
ATOM 907 C C . SER A 1 111 ? -16.688 -11.392 7.637 1.00 97.25 111 SER A C 1
ATOM 909 O O . SER A 1 111 ? -17.357 -12.406 7.448 1.00 97.25 111 SER A O 1
ATOM 911 N N . PHE A 1 112 ? -16.417 -10.531 6.652 1.00 95.31 112 PHE A N 1
ATOM 912 C CA . PHE A 1 112 ? -16.869 -10.703 5.269 1.00 95.31 112 PHE A CA 1
ATOM 913 C C . PHE A 1 112 ? -15.954 -11.605 4.421 1.00 95.31 112 PHE A C 1
ATOM 915 O O . PHE A 1 112 ? -16.292 -11.911 3.277 1.00 95.31 112 PHE A O 1
ATOM 922 N N . GLY A 1 113 ? -14.796 -12.033 4.938 1.00 94.19 113 GLY A N 1
ATOM 923 C CA . GLY A 1 113 ? -13.812 -12.806 4.179 1.00 94.19 113 GLY A CA 1
ATOM 924 C C . GLY A 1 113 ? -13.024 -11.934 3.197 1.00 94.19 113 GLY A C 1
ATOM 925 O O . GLY A 1 113 ? -12.333 -11.006 3.608 1.00 94.19 113 GLY A O 1
ATOM 926 N N . GLY A 1 114 ? -13.095 -12.244 1.899 1.00 91.00 114 GLY A N 1
ATOM 927 C CA . GLY A 1 114 ? -12.337 -11.549 0.848 1.00 91.00 114 GLY A CA 1
ATOM 928 C C . GLY A 1 114 ? -13.191 -10.958 -0.279 1.00 91.00 114 GLY A C 1
ATOM 929 O O . GLY A 1 114 ? -12.932 -11.291 -1.436 1.00 91.00 114 GLY A O 1
ATOM 930 N N . PRO A 1 115 ? -14.216 -10.127 -0.000 1.00 92.44 115 PRO A N 1
ATOM 931 C CA . PRO A 1 115 ? -14.986 -9.481 -1.056 1.00 92.44 115 PRO A CA 1
ATOM 932 C C . PRO A 1 115 ? -14.176 -8.360 -1.720 1.00 92.44 115 PRO A C 1
ATOM 934 O O . PRO A 1 115 ? -13.166 -7.887 -1.193 1.00 92.44 115 PRO A O 1
ATOM 937 N N . ALA A 1 116 ? -14.662 -7.862 -2.858 1.00 92.31 116 ALA A N 1
ATOM 938 C CA . ALA A 1 116 ? -14.127 -6.637 -3.441 1.00 92.31 116 ALA A CA 1
ATOM 939 C C . ALA A 1 116 ? -14.278 -5.468 -2.448 1.00 92.31 116 ALA A C 1
ATOM 941 O O . ALA A 1 116 ? -15.381 -5.188 -1.976 1.00 92.31 116 ALA A O 1
ATOM 942 N N . LEU A 1 117 ? -13.183 -4.756 -2.157 1.00 91.94 117 LEU A N 1
ATOM 943 C CA . LEU A 1 117 ? -13.153 -3.688 -1.147 1.00 91.94 117 LEU A CA 1
ATOM 944 C C . LEU A 1 117 ? -14.232 -2.598 -1.303 1.00 91.94 117 LEU A C 1
ATOM 946 O O . LEU A 1 117 ? -14.742 -2.158 -0.272 1.00 91.94 117 LEU A O 1
ATOM 950 N N . PRO A 1 118 ? -14.643 -2.163 -2.516 1.00 91.69 118 PRO A N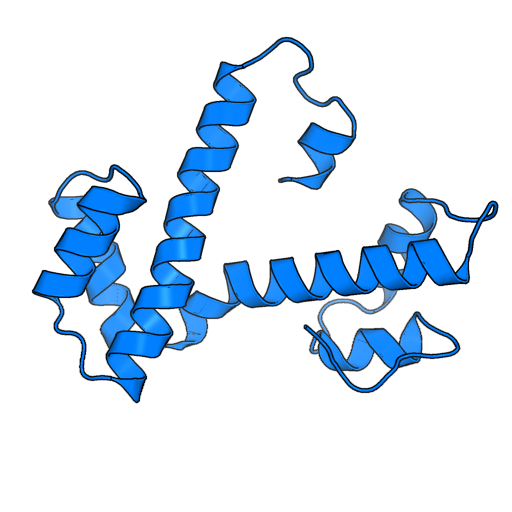 1
ATOM 951 C CA . PRO A 1 118 ? -15.730 -1.192 -2.648 1.00 91.69 118 PRO A CA 1
ATOM 952 C C . PRO A 1 118 ? -17.049 -1.668 -2.026 1.00 91.69 118 PRO A C 1
ATOM 954 O O . PRO A 1 118 ? -17.803 -0.851 -1.507 1.00 91.69 118 PRO A O 1
ATOM 957 N N . LEU A 1 119 ? -17.304 -2.982 -2.011 1.00 93.19 119 LEU A N 1
ATOM 958 C CA . LEU A 1 119 ? -18.522 -3.570 -1.444 1.00 93.19 119 LEU A CA 1
ATOM 959 C C . LEU A 1 119 ? -18.540 -3.535 0.089 1.00 93.19 119 LEU A C 1
ATOM 961 O O . LEU A 1 119 ? -19.609 -3.594 0.691 1.00 93.19 119 LEU A O 1
ATOM 965 N N . LEU A 1 120 ? -17.377 -3.400 0.734 1.00 93.50 120 LEU A N 1
ATOM 966 C CA . LEU A 1 120 ? -17.291 -3.304 2.192 1.00 93.50 120 LEU A CA 1
ATOM 967 C C . LEU A 1 120 ? -17.795 -1.957 2.711 1.00 93.50 120 LEU A C 1
ATOM 969 O O . LEU A 1 120 ? -18.296 -1.886 3.828 1.00 93.50 120 LEU A O 1
ATOM 973 N N . ARG A 1 121 ? -17.708 -0.884 1.915 1.00 93.44 121 ARG A N 1
ATOM 974 C CA . ARG A 1 121 ? -18.149 0.453 2.341 1.00 93.44 121 ARG A CA 1
ATOM 975 C C . ARG A 1 121 ? -19.632 0.490 2.734 1.00 93.44 121 ARG A C 1
ATOM 977 O O . ARG A 1 121 ? -19.894 0.805 3.893 1.00 93.44 121 ARG A O 1
ATOM 984 N N . PRO A 1 122 ? -20.591 0.126 1.858 1.00 93.62 122 PRO A N 1
ATOM 985 C CA . PRO A 1 122 ? -22.008 0.096 2.229 1.00 93.62 122 PRO A CA 1
ATOM 986 C C . PRO A 1 122 ? -22.340 -0.956 3.298 1.00 93.62 122 PRO A C 1
ATOM 988 O O . PRO A 1 122 ? -23.379 -0.858 3.939 1.00 93.62 122 PRO A O 1
ATOM 991 N N . ALA A 1 123 ? -21.474 -1.950 3.520 1.00 93.50 123 ALA A N 1
ATOM 992 C CA . ALA A 1 123 ? -21.657 -2.943 4.578 1.00 93.50 123 ALA A CA 1
ATOM 993 C C . ALA A 1 123 ? -21.175 -2.455 5.962 1.00 93.50 123 ALA A C 1
ATOM 995 O O . ALA A 1 123 ? -21.697 -2.884 6.997 1.00 93.50 123 ALA A O 1
ATOM 996 N N . LEU A 1 124 ? -20.157 -1.585 6.008 1.00 94.75 124 LEU A N 1
ATOM 997 C CA . LEU A 1 124 ? -19.557 -1.096 7.254 1.00 94.75 124 LEU A CA 1
ATOM 998 C C . LEU A 1 124 ? -20.084 0.275 7.699 1.00 94.75 124 LEU A C 1
ATOM 1000 O O . LEU A 1 124 ? -20.129 0.522 8.907 1.00 94.75 124 LEU A O 1
ATOM 1004 N N . LEU A 1 125 ? -20.479 1.134 6.757 1.00 95.31 125 LEU A N 1
ATOM 1005 C CA . LEU A 1 125 ? -20.873 2.526 6.991 1.00 95.31 125 LEU A CA 1
ATOM 1006 C C . LEU A 1 125 ? -22.380 2.721 6.797 1.00 95.31 125 LEU A C 1
ATOM 1008 O O . LEU A 1 125 ? -22.956 2.181 5.854 1.00 95.31 125 LEU A O 1
ATOM 1012 N N . LYS A 1 126 ? -23.009 3.548 7.639 1.00 94.31 126 LYS A N 1
ATOM 1013 C CA . LYS A 1 126 ? -24.395 4.005 7.431 1.00 94.31 126 LYS A CA 1
ATOM 1014 C C . LYS A 1 126 ? -24.486 4.975 6.257 1.00 94.31 126 LYS A C 1
ATOM 1016 O O . LYS A 1 126 ? -25.463 4.941 5.519 1.00 94.31 126 LYS A O 1
ATOM 1021 N N . ASN A 1 127 ? -23.466 5.819 6.086 1.00 92.06 127 ASN A N 1
ATOM 1022 C CA . ASN A 1 127 ? -23.371 6.779 4.985 1.00 92.06 127 ASN A CA 1
ATOM 1023 C C . ASN A 1 127 ? -22.093 6.503 4.173 1.00 92.06 127 ASN A C 1
ATOM 1025 O O . ASN A 1 127 ? -21.062 7.130 4.420 1.00 92.06 127 ASN A O 1
ATOM 1029 N N . PRO A 1 128 ? -22.115 5.554 3.220 1.00 89.00 128 PRO A N 1
ATOM 1030 C CA . PRO A 1 128 ? -20.896 5.075 2.566 1.00 89.00 128 PRO A CA 1
ATOM 1031 C C . PRO A 1 128 ? -20.208 6.106 1.659 1.00 89.00 128 PRO A C 1
ATOM 1033 O O . PRO A 1 128 ? -19.001 5.979 1.416 1.00 89.00 128 PRO A O 1
ATOM 1036 N N . GLY A 1 129 ? -20.946 7.119 1.187 1.00 86.88 129 GLY A N 1
ATOM 1037 C CA . GLY A 1 129 ? -20.489 8.053 0.157 1.00 86.88 129 GLY A CA 1
ATOM 1038 C C . GLY A 1 129 ? -20.150 7.350 -1.162 1.00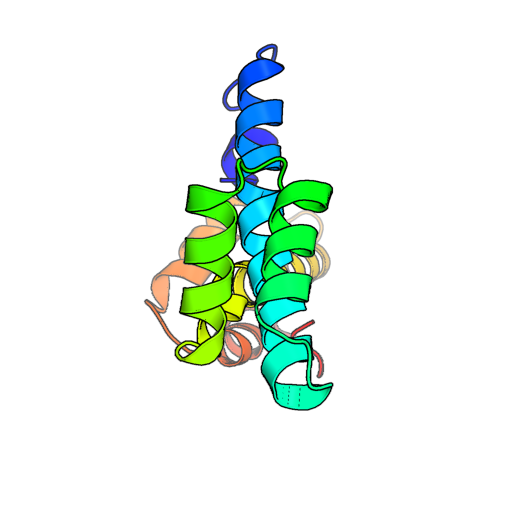 86.88 129 GLY A C 1
ATOM 1039 O O . GLY A 1 129 ? -20.308 6.136 -1.292 1.00 86.88 129 GLY A O 1
ATOM 1040 N N . ASP A 1 130 ? -19.642 8.115 -2.127 1.00 78.31 130 ASP A N 1
ATOM 1041 C CA . ASP A 1 130 ? -19.472 7.607 -3.497 1.00 78.31 130 ASP A CA 1
ATOM 1042 C C . ASP A 1 130 ? -18.051 7.109 -3.799 1.00 78.31 130 ASP A C 1
ATOM 1044 O O . ASP A 1 130 ? -17.850 6.320 -4.721 1.00 78.31 130 ASP A O 1
ATOM 1048 N N . SER A 1 131 ? -17.044 7.541 -3.029 1.00 83.12 131 SER A N 1
ATOM 1049 C CA . SER A 1 131 ? -15.644 7.232 -3.336 1.00 83.12 131 SER A CA 1
ATOM 1050 C C . SER A 1 131 ? -15.052 6.149 -2.440 1.00 83.12 131 SER A C 1
ATOM 1052 O O . SER A 1 131 ? -15.093 6.235 -1.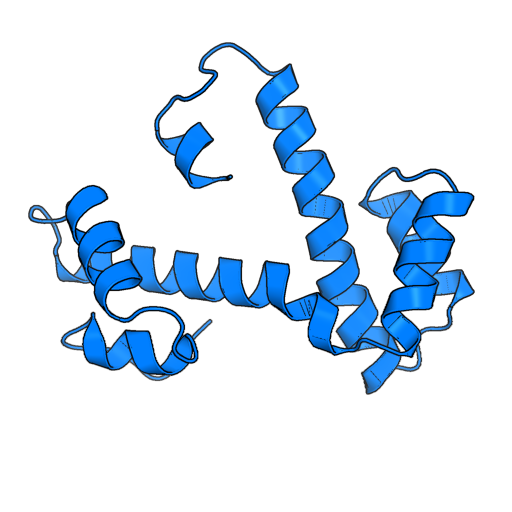209 1.00 83.12 131 SER A O 1
ATOM 1054 N N . ALA A 1 132 ? -14.413 5.159 -3.067 1.00 78.62 132 ALA A N 1
ATOM 1055 C CA . ALA A 1 132 ? -13.594 4.164 -2.382 1.00 78.62 132 ALA A CA 1
ATOM 1056 C C . ALA A 1 132 ? -12.153 4.637 -2.095 1.00 78.62 132 ALA A C 1
ATOM 1058 O O . ALA A 1 132 ? -11.455 3.980 -1.320 1.00 78.62 132 ALA A O 1
ATOM 1059 N N . LEU A 1 133 ? -11.746 5.783 -2.665 1.00 80.62 133 LEU A N 1
ATOM 1060 C CA . LEU A 1 133 ? -10.476 6.494 -2.431 1.00 80.62 133 LEU A CA 1
ATOM 1061 C C . LEU A 1 133 ? -10.693 7.898 -1.854 1.00 80.62 133 LEU A C 1
ATOM 1063 O O . LEU A 1 133 ? -11.711 8.545 -2.177 1.00 80.62 133 LEU A O 1
#

Sequence (133 aa):
EQMMLETKYGEGQPKLLLTQLLEALVRNCRYMCSLWMHTEGMALDEATKFFMENAYMAELPARREALRGTFDPGYLNYTLGKLMILKLREDFRKEQGSAYSLKEFHDRLLSFGGPALPLLRPALLKNPGDSAL

Secondary structure (DSSP, 8-state):
-HHHHHTTTTTT-HHHHHHHHHHHHHHHHHHHHHHHHHHS---HHHHHHHHHHHH---HHHHHHHHHHHHH-GGGGHHHHHHHHHHHHHHHHHHHHGGG--HHHHHHHHHHT-S--HHHHHHHH-SS--S---

pLDDT: mean 96.22, std 3.58, range [78.31, 98.88]